Protein AF-A0A1Y5KZK6-F1 (afdb_monomer_lite)

Radius of gyration: 13.86 Å; chains: 1; bounding box: 42×20×30 Å

Secondary structure (DSSP, 8-state):
-HHHHHHHTTTS-TT--GGGS-HHHHHHHHHHHHSS--GGGTT--HHHHHHHHHHHHTT-

pLDDT: mean 89.9, std 11.86, range [45.38, 98.0]

Structure (mmCIF, N/CA/C/O backbone):
data_AF-A0A1Y5KZK6-F1
#
_entry.id   AF-A0A1Y5KZK6-F1
#
loop_
_atom_site.group_PDB
_atom_site.id
_atom_site.type_symbol
_atom_site.label_atom_id
_atom_site.label_alt_id
_atom_site.label_comp_id
_atom_site.label_asym_id
_atom_site.label_entity_id
_atom_site.label_seq_id
_atom_site.pdbx_PDB_ins_code
_atom_site.Cartn_x
_atom_site.Cartn_y
_atom_site.Cartn_z
_atom_site.occupancy
_atom_site.B_iso_or_equiv
_atom_site.auth_seq_id
_atom_site.auth_comp_id
_atom_site.auth_asym_id
_atom_site.auth_atom_id
_atom_site.pdbx_PDB_model_num
ATOM 1 N N . ASN A 1 1 ? -1.641 10.574 5.019 1.00 61.78 1 ASN A N 1
ATOM 2 C C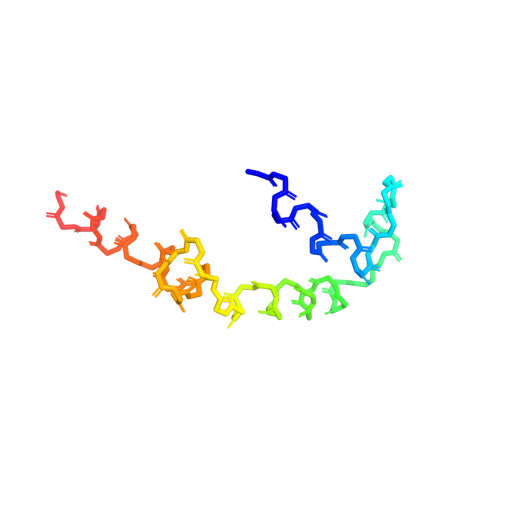A . ASN A 1 1 ? -1.093 10.061 3.746 1.00 61.78 1 ASN A CA 1
ATOM 3 C C . ASN A 1 1 ? 0.368 9.608 3.842 1.00 61.78 1 ASN A C 1
ATOM 5 O O . ASN A 1 1 ? 0.717 8.610 3.234 1.00 61.78 1 ASN A O 1
ATOM 9 N N . GLU A 1 2 ? 1.224 10.249 4.651 1.00 82.69 2 GLU A N 1
ATOM 10 C CA . GLU A 1 2 ? 2.639 9.833 4.746 1.00 82.69 2 GLU A CA 1
ATOM 11 C C . GLU A 1 2 ? 2.880 8.524 5.523 1.00 82.69 2 GLU A C 1
ATOM 13 O O . GLU A 1 2 ? 3.840 7.818 5.231 1.00 82.69 2 GLU A O 1
ATOM 18 N N . ASN A 1 3 ? 1.979 8.139 6.439 1.00 82.88 3 ASN A N 1
ATOM 19 C CA . ASN A 1 3 ? 2.040 6.828 7.101 1.00 82.88 3 ASN A CA 1
ATOM 20 C C . ASN A 1 3 ? 2.035 5.676 6.080 1.00 82.88 3 ASN A C 1
ATOM 22 O O . ASN A 1 3 ? 2.873 4.787 6.176 1.00 82.88 3 ASN A O 1
ATOM 26 N N . THR A 1 4 ? 1.160 5.728 5.068 1.00 84.06 4 THR A N 1
ATOM 27 C CA . THR A 1 4 ? 1.089 4.722 3.993 1.00 84.06 4 THR A CA 1
ATOM 28 C C . THR A 1 4 ? 2.333 4.752 3.111 1.00 84.06 4 THR A C 1
ATOM 30 O O . THR A 1 4 ? 2.927 3.709 2.845 1.00 84.06 4 THR A O 1
ATOM 33 N N . ASN A 1 5 ? 2.801 5.944 2.733 1.00 87.25 5 ASN A N 1
ATOM 34 C CA . ASN A 1 5 ? 4.023 6.091 1.940 1.00 87.25 5 ASN A CA 1
ATOM 35 C C . ASN A 1 5 ? 5.263 5.551 2.662 1.00 87.25 5 ASN A C 1
ATOM 37 O O . ASN A 1 5 ? 6.137 4.967 2.029 1.00 87.25 5 ASN A O 1
ATOM 41 N N . GLY A 1 6 ? 5.348 5.720 3.984 1.00 91.31 6 GLY A N 1
ATOM 42 C CA . GLY A 1 6 ? 6.420 5.141 4.792 1.00 91.31 6 GLY A CA 1
ATOM 43 C C . GLY A 1 6 ? 6.463 3.612 4.721 1.00 91.31 6 GLY A C 1
ATOM 44 O O . GLY A 1 6 ? 7.541 3.029 4.768 1.00 91.31 6 GLY A O 1
ATOM 45 N N . LEU A 1 7 ? 5.309 2.967 4.553 1.00 92.69 7 LEU A N 1
ATOM 46 C CA . LEU A 1 7 ? 5.192 1.511 4.462 1.00 92.69 7 LEU A CA 1
ATOM 47 C C . LEU A 1 7 ? 5.484 1.006 3.055 1.00 92.69 7 LEU A C 1
ATOM 49 O O . LEU A 1 7 ? 6.191 0.019 2.904 1.00 92.69 7 LEU A O 1
ATOM 53 N N . LEU A 1 8 ? 5.030 1.727 2.030 1.00 93.56 8 LEU A N 1
ATOM 54 C CA . LEU A 1 8 ? 5.413 1.445 0.646 1.00 93.56 8 LEU A CA 1
ATOM 55 C C . LEU A 1 8 ? 6.932 1.496 0.463 1.00 93.56 8 LEU A C 1
ATOM 57 O O . LEU A 1 8 ? 7.484 0.665 -0.248 1.00 93.56 8 LEU A O 1
ATOM 61 N N . ARG A 1 9 ? 7.622 2.395 1.178 1.00 94.94 9 ARG A N 1
ATOM 62 C CA . ARG A 1 9 ? 9.092 2.497 1.172 1.00 94.94 9 ARG A CA 1
ATOM 63 C C . ARG A 1 9 ? 9.823 1.276 1.744 1.00 94.94 9 ARG A C 1
ATOM 65 O O . ARG A 1 9 ? 11.033 1.190 1.564 1.00 94.94 9 ARG A O 1
ATOM 72 N N . GLN A 1 10 ? 9.121 0.344 2.395 1.00 94.19 10 GLN A N 1
ATOM 73 C CA . GLN A 1 10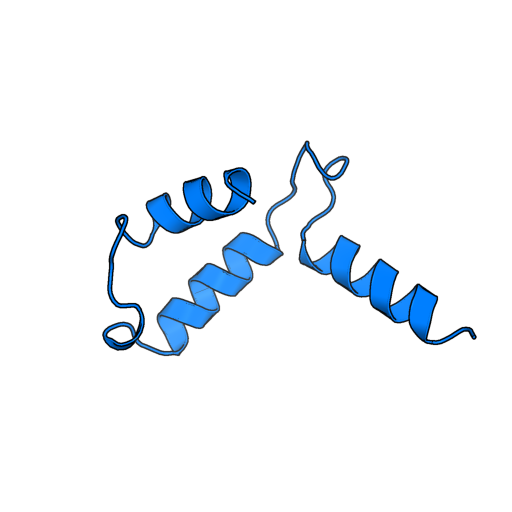 ? 9.680 -0.952 2.810 1.00 94.19 10 GLN A CA 1
ATOM 74 C C . GLN A 1 10 ? 9.849 -1.911 1.619 1.00 94.19 10 GLN A C 1
ATOM 76 O O . GLN A 1 10 ? 10.710 -2.781 1.670 1.00 94.19 10 GLN A O 1
ATOM 81 N N . TYR A 1 11 ? 9.068 -1.715 0.551 1.00 95.12 11 TYR A N 1
ATOM 82 C CA . TYR A 1 11 ? 9.072 -2.546 -0.658 1.00 95.12 11 TYR A CA 1
ATOM 83 C C . TYR A 1 11 ? 9.670 -1.806 -1.862 1.00 95.12 11 TYR A C 1
ATOM 85 O O . TYR A 1 11 ? 10.443 -2.375 -2.628 1.00 95.12 11 TYR A O 1
ATOM 93 N N . PHE A 1 12 ? 9.355 -0.516 -2.005 1.00 95.50 12 PHE A N 1
ATOM 94 C CA . PHE A 1 12 ? 9.745 0.316 -3.139 1.00 95.50 12 PHE A CA 1
ATOM 95 C C . PHE A 1 12 ? 10.446 1.582 -2.638 1.00 95.50 12 PHE A C 1
ATOM 97 O O . PHE A 1 12 ? 9.783 2.458 -2.070 1.00 95.50 12 PHE A O 1
ATOM 104 N N . PRO A 1 13 ? 11.772 1.717 -2.824 1.00 94.69 13 PRO A N 1
ATOM 105 C CA . PRO A 1 13 ? 12.484 2.947 -2.502 1.00 94.69 13 PRO A CA 1
ATOM 106 C C . PRO A 1 13 ? 11.777 4.201 -3.035 1.00 94.69 13 PRO A C 1
ATOM 108 O O . PRO A 1 13 ? 11.042 4.189 -4.024 1.00 94.69 13 PRO A O 1
ATOM 111 N N . LYS A 1 14 ? 11.974 5.337 -2.363 1.00 94.25 14 LYS A N 1
ATOM 112 C CA . LYS A 1 14 ? 11.326 6.583 -2.785 1.00 94.25 14 LYS A CA 1
ATOM 113 C C . LYS A 1 14 ? 11.748 6.930 -4.220 1.00 94.25 14 LYS A C 1
ATOM 115 O O . LYS A 1 14 ? 12.935 7.066 -4.487 1.00 94.25 14 LYS A O 1
ATOM 120 N N . GLY A 1 15 ? 10.766 7.144 -5.096 1.00 91.69 15 GLY A N 1
ATOM 121 C CA . GLY A 1 15 ? 11.007 7.457 -6.507 1.00 91.69 15 GLY A CA 1
ATOM 122 C C . GLY A 1 15 ? 11.176 6.231 -7.406 1.00 91.69 15 GLY A C 1
ATOM 123 O O . GLY A 1 15 ? 11.503 6.405 -8.574 1.00 91.69 15 GLY A O 1
ATOM 124 N N . THR A 1 16 ? 10.949 5.017 -6.893 1.00 93.00 16 THR A N 1
ATOM 125 C CA . THR A 1 16 ? 10.876 3.807 -7.717 1.00 93.00 16 THR A CA 1
ATOM 126 C C . THR A 1 16 ? 9.748 3.916 -8.739 1.00 93.00 16 THR A C 1
ATOM 128 O O . THR A 1 16 ? 8.606 4.222 -8.392 1.00 93.00 16 THR A O 1
ATOM 131 N N . ASP A 1 17 ? 10.079 3.636 -9.998 1.00 94.81 17 ASP A N 1
ATOM 132 C CA . ASP A 1 17 ? 9.098 3.412 -11.052 1.00 94.81 17 ASP A CA 1
ATOM 133 C C . ASP A 1 17 ? 8.404 2.069 -10.810 1.00 94.81 17 ASP A C 1
ATOM 135 O O . ASP A 1 17 ? 9.040 1.020 -10.847 1.00 94.81 17 ASP A O 1
ATOM 139 N N . LEU A 1 18 ? 7.100 2.095 -10.538 1.00 94.25 18 LEU A N 1
ATOM 140 C CA . LEU A 1 18 ? 6.337 0.879 -10.261 1.00 94.25 18 LEU A CA 1
ATOM 141 C C . LEU A 1 18 ? 6.073 0.040 -11.518 1.00 94.25 18 LEU A C 1
ATOM 143 O O . LEU A 1 18 ? 5.790 -1.148 -11.391 1.00 94.25 18 LEU A O 1
ATOM 147 N N . SER A 1 19 ? 6.190 0.621 -12.718 1.00 94.94 19 SER A N 1
ATOM 148 C CA . SER A 1 19 ? 5.893 -0.072 -13.980 1.00 94.94 19 SER A CA 1
ATOM 149 C C . SER A 1 19 ? 6.878 -1.198 -14.306 1.00 94.94 19 SER A C 1
ATOM 151 O O . SER A 1 19 ? 6.556 -2.094 -15.083 1.00 94.94 19 SER A O 1
ATOM 153 N N . VAL A 1 20 ? 8.060 -1.186 -13.682 1.00 95.25 20 VAL A N 1
ATOM 154 C CA . VAL A 1 20 ? 9.092 -2.219 -13.863 1.00 95.25 20 VAL A CA 1
ATOM 155 C C . VAL A 1 20 ? 8.822 -3.480 -13.037 1.00 95.25 20 VAL A C 1
ATOM 157 O O . VAL A 1 20 ? 9.461 -4.508 -13.258 1.00 95.25 20 VAL A O 1
ATOM 160 N N . HIS A 1 21 ? 7.901 -3.416 -12.070 1.00 95.25 21 HIS A N 1
ATOM 161 C CA . HIS A 1 21 ? 7.530 -4.552 -11.231 1.00 95.25 21 HIS A CA 1
ATOM 162 C C . HIS A 1 21 ? 6.399 -5.361 -11.872 1.00 95.25 21 HIS A C 1
ATOM 164 O O . HIS A 1 21 ? 5.513 -4.818 -12.530 1.00 95.25 21 HIS A O 1
ATOM 170 N N . SER A 1 22 ? 6.405 -6.680 -11.656 1.00 97.44 22 SER A N 1
ATOM 171 C CA . SER A 1 22 ? 5.324 -7.534 -12.145 1.00 97.44 22 SER A CA 1
ATOM 172 C C . SER A 1 22 ? 4.004 -7.190 -11.456 1.00 97.44 22 SER A C 1
ATOM 174 O O . SER A 1 22 ? 3.968 -6.824 -10.277 1.00 97.44 22 SER A O 1
ATOM 176 N N . ALA A 1 23 ? 2.898 -7.369 -12.180 1.00 97.38 23 ALA A N 1
ATOM 177 C CA . ALA A 1 23 ? 1.562 -7.186 -11.623 1.00 97.38 23 ALA A CA 1
ATOM 178 C C . ALA A 1 23 ? 1.332 -8.063 -10.377 1.00 97.38 23 ALA A C 1
ATOM 180 O O . ALA A 1 23 ? 0.708 -7.615 -9.421 1.00 97.38 23 ALA A O 1
ATOM 181 N N . GLU A 1 24 ? 1.887 -9.278 -10.360 1.00 98.00 24 GLU A N 1
ATOM 182 C CA . GLU A 1 24 ? 1.814 -10.196 -9.217 1.00 98.00 24 GLU A CA 1
ATOM 183 C C . GLU A 1 24 ? 2.532 -9.643 -7.983 1.00 98.00 24 GLU A C 1
ATOM 185 O O . GLU A 1 24 ? 1.980 -9.687 -6.887 1.00 98.00 24 GLU A O 1
ATOM 190 N N . HIS A 1 25 ? 3.726 -9.063 -8.149 1.00 96.88 25 HIS A N 1
ATOM 191 C CA . HIS A 1 25 ? 4.455 -8.448 -7.039 1.00 96.88 25 HIS A CA 1
ATOM 192 C C . HIS A 1 25 ? 3.689 -7.239 -6.500 1.00 96.88 25 HIS A C 1
ATOM 194 O O . HIS A 1 25 ? 3.497 -7.108 -5.293 1.00 96.88 25 HIS A O 1
ATOM 200 N N . LEU A 1 26 ? 3.225 -6.358 -7.390 1.00 97.19 26 LEU A N 1
ATOM 201 C CA . LEU A 1 26 ? 2.443 -5.187 -6.993 1.00 97.19 26 LEU A CA 1
ATOM 202 C C . LEU A 1 26 ? 1.170 -5.596 -6.248 1.00 97.19 26 LEU A C 1
ATOM 204 O O . LEU A 1 26 ? 0.812 -4.960 -5.258 1.00 97.19 26 LEU A O 1
ATOM 208 N N . ARG A 1 27 ? 0.517 -6.676 -6.692 1.00 97.75 27 ARG A N 1
ATOM 209 C CA . ARG A 1 27 ? -0.669 -7.215 -6.032 1.00 97.75 27 ARG A CA 1
ATOM 210 C C . ARG A 1 27 ? -0.349 -7.768 -4.649 1.00 97.75 27 ARG A C 1
ATOM 212 O O . ARG A 1 27 ? -1.020 -7.385 -3.703 1.00 97.75 27 ARG A O 1
ATOM 219 N N . PHE A 1 28 ? 0.703 -8.573 -4.526 1.00 97.75 28 PHE A N 1
ATOM 220 C CA . PHE A 1 28 ? 1.155 -9.106 -3.242 1.00 97.75 28 PHE A CA 1
ATOM 221 C C . PHE A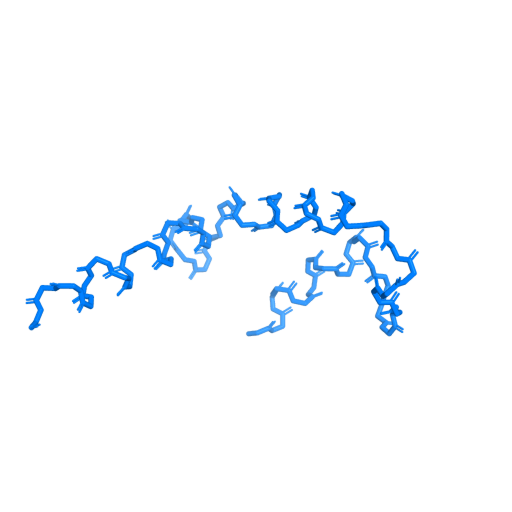 1 28 ? 1.409 -7.991 -2.215 1.00 97.75 28 PHE A C 1
ATOM 223 O O . PHE A 1 28 ? 0.903 -8.046 -1.097 1.00 97.75 28 PHE A O 1
ATOM 230 N N . VAL A 1 29 ? 2.134 -6.939 -2.611 1.00 96.81 29 VAL A N 1
ATOM 231 C CA . VAL A 1 29 ? 2.416 -5.801 -1.722 1.00 96.81 29 VAL A CA 1
ATOM 232 C C . VAL A 1 29 ? 1.138 -5.038 -1.368 1.00 96.81 29 VAL A C 1
ATOM 234 O O . VAL A 1 29 ? 0.975 -4.607 -0.227 1.00 96.81 29 VAL A O 1
ATOM 237 N N . ALA A 1 30 ? 0.223 -4.862 -2.324 1.00 96.25 30 ALA A N 1
ATOM 238 C CA . ALA A 1 30 ? -1.063 -4.229 -2.060 1.00 96.25 30 ALA A CA 1
ATOM 239 C C . ALA A 1 30 ? -1.893 -5.036 -1.052 1.00 96.25 30 ALA A C 1
ATOM 241 O O . ALA A 1 30 ? -2.410 -4.447 -0.105 1.00 96.25 30 ALA A O 1
ATOM 242 N N . ASP A 1 31 ? -1.975 -6.356 -1.223 1.00 97.38 31 ASP A N 1
ATOM 243 C CA . ASP A 1 31 ? -2.709 -7.253 -0.331 1.00 97.38 31 ASP A CA 1
ATOM 244 C C . ASP A 1 31 ? -2.111 -7.194 1.092 1.00 97.38 31 ASP A C 1
ATOM 246 O O . ASP A 1 31 ? -2.825 -6.864 2.037 1.00 97.38 31 ASP A O 1
ATOM 250 N N . GLU A 1 32 ? -0.785 -7.323 1.253 1.00 97.38 32 GLU A N 1
ATOM 251 C CA . GLU A 1 32 ? -0.133 -7.177 2.569 1.00 97.38 32 GLU A CA 1
ATOM 252 C C . GLU A 1 32 ? -0.412 -5.820 3.236 1.00 97.38 32 GLU A C 1
ATOM 254 O O . GLU A 1 32 ? -0.626 -5.729 4.449 1.00 97.38 32 GLU A O 1
ATOM 259 N N . LEU A 1 33 ? -0.382 -4.726 2.469 1.00 96.06 33 LEU A N 1
ATOM 260 C CA . LEU A 1 33 ? -0.615 -3.393 3.024 1.00 96.06 33 LEU A CA 1
ATOM 261 C C . LEU A 1 33 ? -2.078 -3.156 3.399 1.00 96.06 33 LEU A C 1
ATOM 263 O O . LEU A 1 33 ? -2.316 -2.433 4.380 1.00 96.06 33 LEU A O 1
ATOM 267 N N . ASN A 1 34 ? -3.007 -3.732 2.634 1.00 95.75 34 ASN A N 1
ATOM 268 C CA . ASN A 1 34 ? -4.451 -3.630 2.829 1.00 95.75 34 ASN A CA 1
ATOM 269 C C . ASN A 1 34 ? -4.960 -4.527 3.958 1.00 95.75 34 ASN A C 1
ATOM 271 O O . ASN A 1 34 ? -5.917 -4.132 4.618 1.00 95.75 34 ASN A O 1
ATOM 275 N N . ASP A 1 35 ? -4.284 -5.644 4.228 1.00 96.50 35 ASP A N 1
ATOM 276 C CA . ASP A 1 35 ? -4.627 -6.585 5.302 1.00 96.50 35 ASP A CA 1
ATOM 277 C C . ASP A 1 35 ? -3.948 -6.242 6.633 1.00 96.50 35 ASP A C 1
ATOM 279 O O . ASP A 1 35 ? -4.211 -6.860 7.663 1.00 96.50 35 ASP A O 1
ATOM 283 N N . ARG A 1 36 ? -3.061 -5.241 6.652 1.00 95.38 36 ARG A N 1
ATOM 284 C CA . ARG A 1 36 ? -2.300 -4.880 7.851 1.00 95.38 36 ARG A CA 1
ATOM 285 C C . ARG A 1 36 ? -3.110 -3.996 8.812 1.00 95.38 36 ARG A C 1
ATOM 287 O O . ARG A 1 36 ? -3.370 -2.837 8.468 1.00 95.38 36 ARG A O 1
ATOM 294 N N . PRO A 1 37 ? -3.361 -4.444 10.061 1.00 95.81 37 PRO A N 1
ATOM 295 C CA . PRO A 1 37 ? -3.970 -3.631 11.116 1.00 95.81 37 PRO A CA 1
ATOM 296 C C . PRO A 1 37 ? -3.218 -2.321 11.361 1.00 95.81 37 PRO A C 1
ATOM 298 O O . PRO A 1 37 ? -1.984 -2.302 11.496 1.00 95.81 37 PRO A O 1
ATOM 301 N N . ARG A 1 38 ? -3.945 -1.203 11.457 1.00 94.12 38 ARG A N 1
ATOM 302 C CA . ARG A 1 38 ? -3.365 0.125 11.709 1.00 94.12 38 ARG A CA 1
ATOM 303 C C . ARG A 1 38 ? -3.850 0.677 13.037 1.00 94.12 38 ARG A C 1
ATOM 305 O O . ARG A 1 38 ? -5.020 0.994 13.182 1.00 94.12 38 ARG A O 1
ATOM 312 N N . LYS A 1 39 ? -2.934 0.950 13.970 1.00 91.56 39 LYS A N 1
ATOM 313 C CA . LYS A 1 39 ? -3.275 1.638 15.231 1.00 91.56 39 LYS A CA 1
ATOM 314 C C . LYS A 1 39 ? -4.013 2.968 15.010 1.00 91.56 39 LYS A C 1
ATOM 316 O O . LYS A 1 39 ? -4.871 3.328 15.797 1.00 91.56 39 LYS A O 1
ATOM 321 N N . THR A 1 40 ? -3.686 3.699 13.942 1.00 90.56 40 THR A N 1
ATOM 322 C CA . THR A 1 40 ? -4.358 4.965 13.590 1.00 90.56 40 THR A CA 1
ATOM 323 C C . THR A 1 40 ? -5.783 4.785 13.067 1.00 90.56 40 THR A C 1
ATOM 325 O O . THR A 1 40 ? -6.482 5.774 12.902 1.00 90.56 40 THR A O 1
ATOM 328 N N . GLN A 1 41 ? -6.178 3.556 12.741 1.00 89.69 41 GLN A N 1
ATOM 329 C CA . GLN A 1 41 ? -7.532 3.171 12.349 1.00 89.69 41 GLN A CA 1
ATOM 330 C C . GLN A 1 41 ? -8.148 2.269 13.429 1.00 89.69 41 GLN A C 1
ATOM 332 O O . GLN A 1 41 ? -8.845 1.325 13.096 1.00 89.69 41 GLN A O 1
ATOM 337 N N . ASP A 1 42 ? -7.817 2.484 14.706 1.00 94.50 42 ASP A N 1
ATOM 338 C CA . ASP A 1 42 ? -8.298 1.657 15.827 1.00 94.50 42 ASP A CA 1
ATOM 339 C C . ASP A 1 42 ? -8.012 0.156 15.661 1.00 94.50 42 ASP A C 1
ATOM 341 O O . ASP A 1 42 ? -8.748 -0.699 16.138 1.00 94.50 42 ASP A O 1
ATOM 345 N N . TRP A 1 43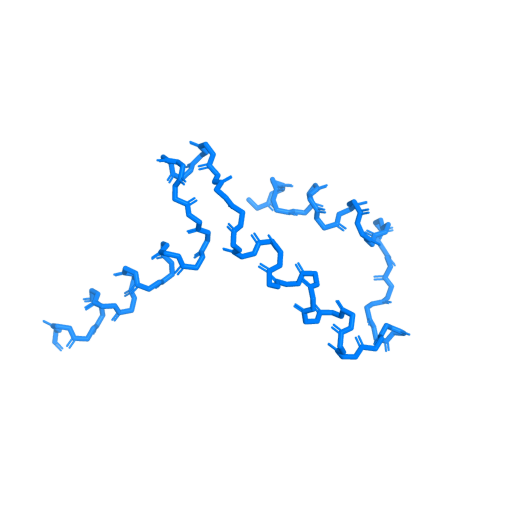 ? -6.889 -0.153 15.007 1.00 94.75 43 TRP A N 1
ATOM 346 C CA . TRP A 1 43 ? -6.445 -1.500 14.634 1.00 94.75 43 TRP A CA 1
ATOM 347 C C . TRP A 1 43 ? -7.248 -2.187 13.533 1.00 94.75 43 TRP A C 1
ATOM 349 O O . TRP A 1 43 ? -6.924 -3.320 13.193 1.00 94.75 43 TRP A O 1
ATOM 359 N N . HIS A 1 44 ? -8.172 -1.487 12.885 1.00 95.44 44 HIS A N 1
ATOM 360 C CA . HIS A 1 44 ? -8.757 -1.966 11.641 1.00 95.44 44 HIS A CA 1
ATOM 361 C C . HIS A 1 44 ? -7.733 -2.011 10.510 1.00 95.44 44 HIS A C 1
ATOM 363 O O . HIS A 1 44 ? -6.724 -1.284 10.502 1.00 95.44 44 HIS A O 1
ATOM 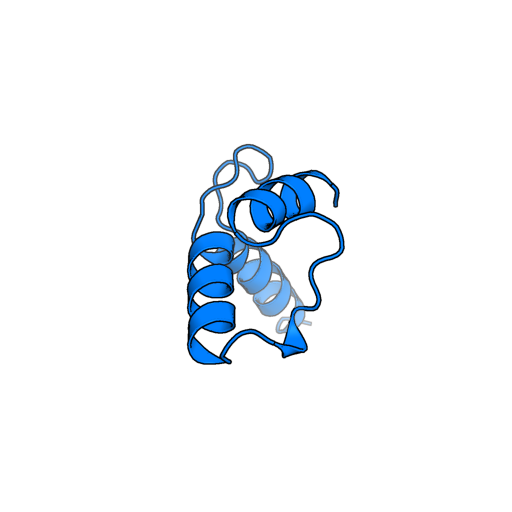369 N N . THR A 1 45 ? -7.997 -2.883 9.546 1.00 95.81 45 THR A N 1
ATOM 370 C CA . THR A 1 45 ? -7.252 -2.928 8.291 1.00 95.81 45 THR A CA 1
ATOM 371 C C . THR A 1 45 ? -7.794 -1.873 7.318 1.00 95.81 45 THR A C 1
ATOM 373 O O . THR A 1 45 ? -8.971 -1.495 7.381 1.00 95.81 45 THR A O 1
ATOM 376 N N . PRO A 1 46 ? -6.969 -1.373 6.381 1.00 94.75 46 PRO A N 1
ATOM 377 C CA . PRO A 1 46 ? -7.464 -0.511 5.317 1.00 94.75 46 PRO A CA 1
ATOM 378 C C . PRO A 1 46 ? -8.617 -1.133 4.518 1.00 94.75 46 PRO A C 1
ATOM 380 O O . PRO A 1 46 ? -9.536 -0.403 4.153 1.00 94.75 46 PRO A O 1
ATOM 383 N N . ALA A 1 47 ? -8.595 -2.451 4.284 1.00 95.44 47 ALA A N 1
ATOM 384 C CA . ALA A 1 47 ? -9.677 -3.161 3.606 1.00 95.44 47 ALA A CA 1
ATOM 385 C C . ALA A 1 47 ? -11.002 -3.102 4.390 1.00 95.44 47 ALA A C 1
ATOM 387 O O . ALA A 1 47 ? -12.042 -2.802 3.809 1.00 95.44 47 ALA A O 1
ATOM 388 N N . GLU A 1 48 ? -10.972 -3.304 5.711 1.00 95.00 48 GLU A N 1
ATOM 389 C CA . GLU A 1 48 ? -12.161 -3.195 6.572 1.00 95.00 48 GLU A CA 1
ATOM 390 C C . GLU A 1 48 ? -12.751 -1.783 6.545 1.00 95.00 48 GLU A C 1
ATOM 392 O O . GLU A 1 48 ? -13.937 -1.607 6.268 1.00 95.00 48 GLU A O 1
ATOM 397 N N . LYS A 1 49 ? -11.913 -0.758 6.753 1.00 93.31 49 LYS A N 1
ATOM 398 C CA . LYS A 1 49 ? -12.363 0.643 6.716 1.00 93.31 49 LYS A CA 1
ATOM 399 C C . LYS A 1 49 ? -12.931 1.032 5.356 1.00 93.31 49 LYS A C 1
ATOM 401 O O . LYS A 1 49 ? -13.825 1.871 5.290 1.00 93.31 49 LYS A O 1
ATOM 406 N N . LEU A 1 50 ? -12.393 0.466 4.278 1.00 92.75 50 LEU A N 1
ATOM 407 C CA . LEU A 1 50 ? -12.897 0.700 2.934 1.00 92.75 50 LEU A CA 1
ATOM 408 C C . LEU A 1 50 ? -14.281 0.064 2.738 1.00 92.75 50 LEU A C 1
ATOM 410 O O . LEU A 1 50 ? -15.174 0.730 2.220 1.00 92.75 50 LEU A O 1
ATOM 414 N N . ASN A 1 51 ? -14.476 -1.174 3.194 1.00 93.06 51 ASN A N 1
ATOM 415 C CA . ASN A 1 51 ? -15.774 -1.850 3.131 1.00 93.06 51 ASN A CA 1
ATOM 416 C C . ASN A 1 51 ? -16.850 -1.087 3.918 1.00 93.06 51 ASN A C 1
ATOM 418 O O . ASN A 1 51 ? -17.921 -0.836 3.377 1.00 93.06 51 ASN A O 1
ATOM 422 N N . GLU A 1 52 ? -16.539 -0.598 5.124 1.00 91.38 52 GLU A N 1
ATOM 423 C CA . GLU A 1 52 ? -17.470 0.225 5.916 1.00 91.38 52 GLU A CA 1
ATOM 424 C C . GLU A 1 52 ? -17.966 1.471 5.158 1.00 91.38 52 GLU A C 1
ATOM 426 O O . GLU A 1 52 ? -19.134 1.851 5.269 1.00 91.38 52 GLU A O 1
ATOM 431 N N . LEU A 1 53 ? -17.093 2.115 4.373 1.00 90.19 53 LEU A N 1
ATOM 432 C CA . LEU A 1 53 ? -17.465 3.279 3.562 1.00 90.19 53 LEU A CA 1
ATOM 433 C C . LEU A 1 53 ? -18.414 2.903 2.417 1.00 90.19 53 LEU A C 1
ATOM 435 O O . LEU A 1 53 ? -19.320 3.675 2.103 1.00 90.19 53 LEU A O 1
ATOM 439 N N . PHE A 1 54 ? -18.221 1.738 1.796 1.00 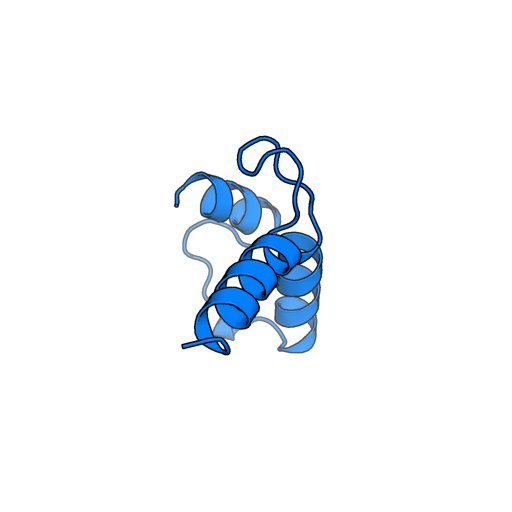87.50 54 PHE A N 1
ATOM 440 C CA . PHE A 1 54 ? -19.073 1.262 0.703 1.00 87.50 54 PHE A CA 1
ATOM 441 C C . PHE A 1 54 ? -20.425 0.731 1.189 1.00 87.50 54 PHE A C 1
ATOM 443 O O . PHE A 1 54 ? -21.451 0.984 0.549 1.00 87.50 54 PHE A O 1
ATOM 450 N N . ASP A 1 55 ? -20.453 0.079 2.347 1.00 81.44 55 ASP A N 1
ATOM 451 C CA . ASP A 1 55 ? -21.689 -0.384 2.981 1.00 81.44 55 ASP A CA 1
ATOM 452 C C . ASP A 1 55 ? -22.551 0.807 3.435 1.00 81.44 55 ASP A C 1
ATOM 454 O O . ASP A 1 55 ? -23.766 0.838 3.216 1.00 81.44 55 ASP A O 1
ATOM 458 N N . GLY A 1 56 ? -21.915 1.856 3.969 1.00 65.88 56 GLY A N 1
ATOM 459 C CA . GLY A 1 56 ? -22.583 3.120 4.287 1.00 65.88 56 GLY A CA 1
ATOM 460 C C . GLY A 1 56 ? -23.113 3.872 3.059 1.00 65.88 56 GLY A C 1
ATOM 461 O O . GLY A 1 56 ? -24.119 4.571 3.163 1.00 65.88 56 GLY A O 1
ATOM 462 N N . ALA A 1 57 ? -22.482 3.711 1.891 1.00 59.44 57 ALA A N 1
ATOM 463 C CA . ALA A 1 57 ? -22.892 4.357 0.641 1.00 59.44 57 ALA A CA 1
ATOM 464 C C . ALA A 1 57 ? -24.034 3.627 -0.093 1.00 59.44 57 ALA A C 1
ATOM 466 O O . ALA A 1 57 ? -24.720 4.239 -0.906 1.00 59.44 57 ALA A O 1
ATOM 467 N N . THR A 1 58 ? -24.254 2.341 0.195 1.00 58.03 58 THR A N 1
ATOM 468 C CA . THR A 1 58 ? -25.285 1.515 -0.467 1.00 58.03 58 THR A CA 1
ATOM 469 C C . THR A 1 58 ? -26.664 1.626 0.208 1.00 58.03 58 THR A C 1
ATOM 471 O O . THR A 1 58 ? -27.662 1.166 -0.339 1.00 58.03 58 THR A O 1
ATOM 474 N N . THR A 1 59 ? -26.756 2.276 1.375 1.00 49.97 59 THR A N 1
ATOM 475 C CA . THR A 1 59 ? -28.003 2.380 2.165 1.00 49.97 59 THR A CA 1
ATOM 476 C C . THR A 1 59 ? -28.709 3.749 2.034 1.00 49.97 59 THR A C 1
ATOM 478 O O . THR A 1 59 ? -29.517 4.100 2.892 1.00 49.97 59 THR A O 1
ATOM 481 N N . ALA A 1 60 ? -28.429 4.536 0.986 1.00 45.38 60 ALA A N 1
ATOM 482 C CA . ALA A 1 60 ? -29.030 5.861 0.753 1.00 45.38 60 ALA A CA 1
ATOM 483 C C . ALA A 1 60 ? -29.834 5.937 -0.553 1.00 45.38 60 ALA A C 1
ATOM 485 O O . ALA A 1 60 ? -29.360 5.388 -1.573 1.00 45.38 60 ALA A O 1
#

Sequence (60 aa):
NENTNGLLRQYFPKGTDLSVHSAEHLRFVADELNDRPRKTQDWHTPAEKLNELFDGATTA

Foldseek 3Di:
DVVLVVLVCVVAPPPRDCVPDDPVVVVVSVVVQQCFQDVVVVRDGVVVVVVVVVVVVVPD